Protein AF-A0A7C3SKD0-F1 (afdb_monomer_lite)

Secondary structure (DSSP, 8-state):
--TTHHHHHHHH---------HHHHHHHHHHHHHHHHHHHHHHHHHHHHHTTTS---HHHHHHHHHHHHHHHHHHHHHHHHHHTSTTTHHHHHHHHHHHHHHHHHTT-----TT--S---GGGS-TT-GGGT-TTTHHHHHHT-

Sequence (144 aa):
MPEFFRHLWQKWF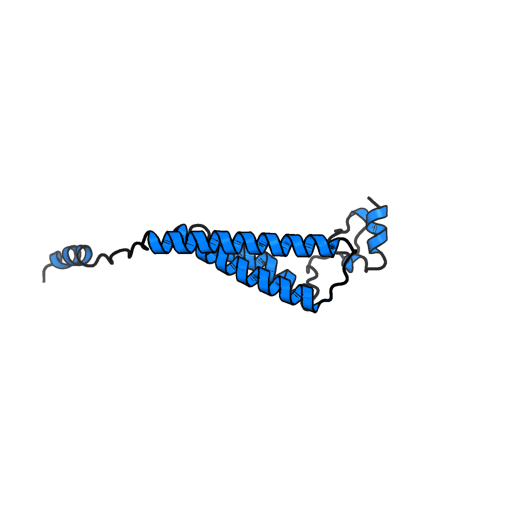KPKEELVSFAEVFEHFQALLQDHQRIMELIADLGEKSGGDYIFDRKYLIDMVNDLHALLLRLVKSLNLISGNRYVELYAALDRILLPLEAELRGRLSLPEAMPYVIGFQDAPLDLPELVGGKAEALMEIHR

pLDDT: mean 81.7, std 14.82, range [45.28, 97.81]

Radius of gyration: 24.84 Å; chains: 1; bounding box: 49×49×75 Å

Foldseek 3Di:
DDPVVPVVVVVVPPPPPPDDDPVNLVVLVVLLVVLVVVLVVLVVVVVVCVVVPDDDDLVVVLVSLVSNLVSQVSNQVSVCVNVVNPPVCVVVVSCVPSVQVNCVSVVNDPDDPPDDPDDDLCRDDLVCLPNVNVVCSVVSVVVD

Organism: NCBI:txid60893

Structure (mmCIF, N/CA/C/O backbone):
data_AF-A0A7C3SKD0-F1
#
_entry.id   AF-A0A7C3SKD0-F1
#
loop_
_atom_site.group_PDB
_atom_site.id
_atom_site.type_symbol
_atom_site.label_atom_id
_atom_site.label_alt_id
_atom_site.label_comp_id
_atom_site.label_asym_id
_atom_site.label_entity_id
_atom_site.label_seq_id
_atom_site.pdbx_PDB_ins_code
_atom_site.Cartn_x
_atom_site.Cartn_y
_atom_site.Cartn_z
_atom_site.occupancy
_atom_site.B_iso_or_equiv
_atom_site.auth_seq_id
_atom_site.auth_comp_id
_atom_site.auth_asym_id
_atom_site.auth_atom_id
_atom_site.pdbx_PDB_model_num
ATOM 1 N N . MET A 1 1 ? -29.745 -36.225 40.012 1.00 48.62 1 MET A N 1
ATOM 2 C CA . MET A 1 1 ? -29.559 -34.763 40.158 1.00 48.62 1 MET A CA 1
ATOM 3 C C . MET A 1 1 ? -30.367 -34.076 39.068 1.00 48.62 1 MET A C 1
ATOM 5 O O . MET A 1 1 ? -30.302 -34.574 37.951 1.00 48.62 1 MET A O 1
ATOM 9 N N . PRO A 1 2 ? -31.166 -33.032 39.342 1.00 49.91 2 PRO A N 1
ATOM 10 C CA . PRO A 1 2 ? -32.125 -32.538 38.357 1.00 49.91 2 PRO A CA 1
ATOM 11 C C . PRO A 1 2 ? -31.441 -31.663 37.293 1.00 49.91 2 PRO A C 1
ATOM 13 O O . PRO A 1 2 ? -30.753 -30.702 37.633 1.00 49.91 2 PRO A O 1
ATOM 16 N N . GLU A 1 3 ? -31.705 -31.968 36.019 1.00 49.41 3 GLU A N 1
ATOM 17 C CA . GLU A 1 3 ? -31.318 -31.274 34.766 1.00 49.41 3 GLU A CA 1
ATOM 18 C C . GLU A 1 3 ? -31.629 -29.755 34.724 1.00 49.41 3 GLU A C 1
ATOM 20 O O . GLU A 1 3 ? -31.241 -29.050 33.797 1.00 49.41 3 GLU A O 1
ATOM 25 N N . PHE A 1 4 ? -32.293 -29.214 35.748 1.00 47.44 4 PHE A N 1
ATOM 26 C CA . PHE A 1 4 ? -32.729 -27.818 35.831 1.00 47.44 4 PHE A CA 1
ATOM 27 C C . PHE A 1 4 ? -31.573 -26.800 35.895 1.00 47.44 4 PHE A C 1
ATOM 29 O O . PHE A 1 4 ? -31.722 -25.659 35.459 1.00 47.44 4 PHE A O 1
ATOM 36 N N . PHE A 1 5 ? -30.404 -27.195 36.410 1.00 52.75 5 PHE A N 1
ATOM 37 C CA . PHE A 1 5 ? -29.283 -26.272 36.640 1.00 52.75 5 PHE A CA 1
ATOM 38 C C . PHE A 1 5 ? -28.474 -25.917 35.381 1.00 52.75 5 PHE A C 1
ATOM 40 O O . PHE A 1 5 ? -27.729 -24.937 35.404 1.00 52.75 5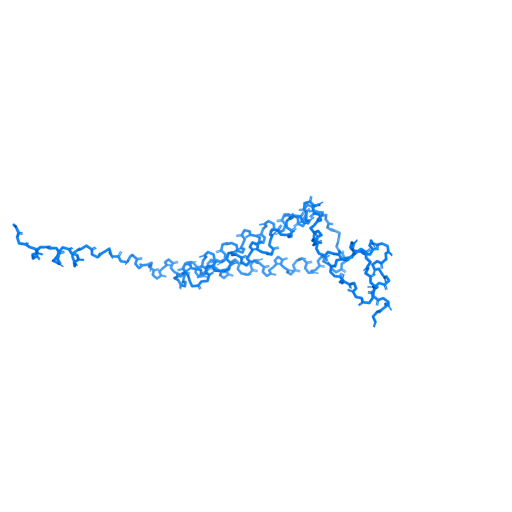 PHE A O 1
ATOM 47 N N . ARG A 1 6 ? -28.631 -26.640 34.261 1.00 53.19 6 ARG A N 1
ATOM 48 C CA . ARG A 1 6 ? -27.850 -26.377 33.034 1.00 53.19 6 ARG A CA 1
ATOM 49 C C . ARG A 1 6 ? -28.250 -25.083 32.321 1.00 53.19 6 ARG A C 1
ATOM 51 O O . ARG A 1 6 ? -27.380 -24.339 31.878 1.00 53.19 6 ARG A O 1
ATOM 58 N N . HIS A 1 7 ? -29.543 -24.770 32.253 1.00 51.09 7 HIS A N 1
ATOM 59 C CA . HIS A 1 7 ? -30.026 -23.582 31.532 1.00 51.09 7 HIS A CA 1
ATOM 60 C C . HIS A 1 7 ? -29.888 -22.282 32.337 1.00 51.09 7 HIS A C 1
ATOM 62 O O . HIS A 1 7 ? -29.781 -21.200 31.759 1.00 51.09 7 HIS A O 1
ATOM 68 N N . LEU A 1 8 ? -29.850 -22.379 33.670 1.00 52.47 8 LEU A N 1
ATOM 69 C CA . LEU A 1 8 ? -29.622 -21.233 34.555 1.00 52.47 8 LEU A CA 1
ATOM 70 C C . LEU A 1 8 ? -28.169 -20.743 34.493 1.00 52.47 8 LEU A C 1
ATOM 72 O O . LEU A 1 8 ? -27.931 -19.538 34.525 1.00 52.47 8 LEU A O 1
ATOM 76 N N . TRP A 1 9 ? -27.207 -21.654 34.326 1.00 51.50 9 TRP A N 1
ATOM 77 C CA . TRP A 1 9 ? -25.781 -21.319 34.263 1.00 51.50 9 TRP A CA 1
ATOM 78 C C . TRP A 1 9 ? -25.375 -20.662 32.934 1.00 51.50 9 TRP A C 1
ATOM 80 O O . TRP A 1 9 ? -24.541 -19.762 32.907 1.00 51.50 9 TRP A O 1
ATOM 90 N N . GLN A 1 10 ? -26.037 -21.025 31.830 1.00 52.91 10 GLN A N 1
ATOM 91 C CA . GLN A 1 10 ? -25.744 -20.479 30.499 1.00 52.91 10 GLN A CA 1
ATOM 92 C C . GLN A 1 10 ? -26.162 -19.004 30.335 1.00 52.91 10 GLN A C 1
ATOM 94 O O . GLN A 1 10 ? -25.576 -18.280 29.535 1.00 52.91 10 GLN A O 1
ATOM 99 N N . LYS A 1 11 ? -27.140 -18.531 31.123 1.00 52.28 11 LYS A N 1
ATOM 100 C CA . LYS A 1 11 ? -27.524 -17.108 31.178 1.00 52.28 11 LYS A CA 1
ATOM 101 C C . LYS A 1 11 ? -26.570 -16.247 32.013 1.00 52.28 11 LYS A C 1
ATOM 103 O O . LYS A 1 11 ? -26.536 -15.040 31.803 1.00 52.28 11 LYS A O 1
ATOM 108 N N . TRP A 1 12 ? -25.818 -16.847 32.938 1.00 50.72 12 TRP A N 1
ATOM 109 C CA . TRP A 1 12 ? -24.902 -16.134 33.839 1.00 50.72 12 TRP A CA 1
ATOM 110 C C . TRP A 1 12 ? -23.478 -15.988 33.286 1.00 50.72 12 TRP A C 1
ATOM 112 O O . TRP A 1 12 ? -22.756 -15.096 33.716 1.00 50.72 12 TRP A O 1
ATOM 122 N N . PHE A 1 13 ? -23.098 -16.798 32.294 1.00 48.97 13 PHE A N 1
ATOM 123 C CA . PHE A 1 13 ? -21.799 -16.735 31.612 1.00 48.97 13 PHE A CA 1
ATOM 124 C C . PHE A 1 13 ? -21.933 -16.293 30.149 1.00 48.97 13 PHE A C 1
ATOM 126 O O . PHE A 1 13 ? -21.326 -16.877 29.254 1.00 48.97 13 PHE A O 1
ATOM 133 N N . LYS A 1 14 ? -22.729 -15.251 29.880 1.00 46.97 14 LYS A N 1
ATOM 134 C CA . LYS A 1 14 ? -22.575 -14.517 28.619 1.00 46.97 14 LYS A CA 1
ATOM 135 C C . LYS A 1 14 ? -21.273 -13.714 28.742 1.00 46.97 14 LYS A C 1
ATOM 137 O O . LYS A 1 14 ? -21.228 -12.847 29.619 1.00 46.97 14 LYS A O 1
ATOM 142 N N . PRO A 1 15 ? -20.220 -13.983 27.946 1.00 45.28 15 PRO A N 1
ATOM 143 C CA . PRO A 1 15 ? -19.081 -13.078 27.910 1.00 45.28 15 PRO A CA 1
ATOM 144 C C . PRO A 1 15 ? -19.635 -11.695 27.568 1.00 45.28 15 PRO A C 1
ATOM 146 O O . PRO A 1 15 ? -20.442 -11.560 26.645 1.00 45.28 15 PRO A O 1
ATOM 149 N N . LYS A 1 16 ? -19.289 -10.683 28.370 1.00 45.88 16 LYS A N 1
ATOM 150 C CA . LYS A 1 16 ? -19.511 -9.296 27.968 1.00 45.88 16 LYS A CA 1
ATOM 151 C C . LYS A 1 16 ? -18.798 -9.158 26.630 1.00 45.88 16 LYS A C 1
ATOM 153 O O . LYS A 1 16 ? -17.587 -9.334 26.584 1.00 45.88 16 LYS A O 1
ATOM 158 N N . GLU A 1 17 ? -19.542 -8.904 25.559 1.00 53.72 17 GLU A N 1
ATOM 159 C CA . GLU A 1 17 ? -18.951 -8.316 24.364 1.00 53.72 17 GLU A CA 1
ATOM 160 C C . GLU A 1 17 ? -18.259 -7.042 24.856 1.00 53.72 17 GLU A C 1
ATOM 162 O O . GLU A 1 17 ? -18.925 -6.102 25.298 1.00 53.72 17 GLU A O 1
ATOM 167 N N . GLU A 1 18 ? -16.927 -7.065 24.933 1.00 58.41 18 GLU A N 1
ATOM 168 C CA . GLU A 1 18 ? -16.131 -5.872 25.193 1.00 58.41 18 GLU A CA 1
ATOM 169 C C . GLU A 1 18 ? -16.325 -4.966 23.982 1.00 58.41 18 GLU A C 1
ATOM 171 O O . GLU A 1 18 ? -15.647 -5.074 22.963 1.00 58.41 18 GLU A O 1
ATOM 176 N N . LEU A 1 19 ? -17.362 -4.137 24.061 1.00 64.81 19 LEU A N 1
ATOM 177 C CA . LEU A 1 19 ? -17.610 -3.077 23.106 1.00 64.81 19 LEU A CA 1
ATOM 178 C C . LEU A 1 19 ? -16.396 -2.151 23.166 1.00 64.81 19 LEU A C 1
ATOM 180 O O . LEU A 1 19 ? -16.156 -1.516 24.195 1.00 64.81 19 LEU A O 1
ATOM 184 N N . VAL A 1 20 ? -15.636 -2.114 22.070 1.00 69.25 20 VAL A N 1
ATOM 185 C CA . VAL A 1 20 ? -14.543 -1.161 21.859 1.00 69.25 20 VAL A CA 1
ATOM 186 C C . VAL A 1 20 ? -15.077 0.236 22.169 1.00 69.25 20 VAL A C 1
ATOM 188 O O . VAL A 1 20 ? -16.175 0.606 21.735 1.00 69.25 20 VAL A O 1
ATOM 191 N N . SER A 1 21 ? -14.345 0.999 22.974 1.00 85.75 21 SER A N 1
ATOM 192 C CA . SER A 1 21 ? -14.793 2.324 23.388 1.00 85.75 21 SER A CA 1
ATOM 193 C C . SER A 1 21 ? -14.872 3.266 22.183 1.00 85.75 21 SER A C 1
ATOM 195 O O . SER A 1 21 ? -14.117 3.142 21.219 1.00 85.75 21 SER A O 1
ATOM 197 N N . PHE A 1 22 ? -15.767 4.258 22.234 1.00 87.12 22 PHE A N 1
ATOM 198 C CA . PHE A 1 22 ? -15.846 5.271 21.174 1.00 87.12 22 PHE A CA 1
ATOM 199 C C . PHE A 1 22 ? -14.501 5.978 20.951 1.00 87.12 22 PHE A C 1
ATOM 201 O O . PHE A 1 22 ? -14.147 6.256 19.812 1.00 87.12 22 PHE A O 1
ATOM 208 N N . ALA A 1 23 ? -13.749 6.235 22.027 1.00 89.69 23 ALA A N 1
ATOM 209 C CA . ALA A 1 23 ? -12.426 6.842 21.942 1.00 89.69 23 ALA A CA 1
ATOM 210 C C . ALA A 1 23 ? -11.471 5.981 21.103 1.00 89.69 23 ALA A C 1
ATOM 212 O O . ALA A 1 23 ? -10.863 6.490 20.171 1.00 89.69 23 ALA A O 1
ATOM 213 N N . GLU A 1 24 ? -11.408 4.672 21.352 1.00 87.62 24 GLU A N 1
ATOM 214 C CA . GLU A 1 24 ? -10.589 3.756 20.549 1.00 87.62 24 GLU A CA 1
ATOM 215 C C . GLU A 1 24 ? -11.036 3.723 19.082 1.00 87.62 24 GLU A C 1
ATOM 217 O O . GLU A 1 24 ? -10.205 3.818 18.182 1.00 87.62 24 GLU A O 1
ATOM 222 N N . VAL A 1 25 ? -12.346 3.649 18.815 1.00 88.88 25 VAL A N 1
ATOM 223 C CA . VAL A 1 25 ? -12.876 3.699 17.440 1.00 88.88 25 VAL A CA 1
ATOM 224 C C . VAL A 1 25 ? -12.481 5.003 16.741 1.00 88.88 25 VAL A C 1
ATOM 226 O O . VAL A 1 25 ? -12.100 4.986 15.570 1.00 88.88 25 VAL A O 1
ATOM 229 N N . PHE A 1 26 ? -12.554 6.129 17.449 1.00 91.75 26 PHE A N 1
ATOM 230 C CA . PHE A 1 26 ? -12.205 7.442 16.919 1.00 91.75 26 PHE A CA 1
ATOM 231 C C . PHE A 1 26 ? -10.709 7.558 16.601 1.00 91.75 26 PHE A C 1
ATOM 233 O O . PHE A 1 26 ? -10.361 7.991 15.503 1.00 91.75 26 PHE A O 1
ATOM 240 N N . GLU A 1 27 ? -9.833 7.090 17.492 1.00 92.19 27 GLU A N 1
ATOM 241 C CA . GLU A 1 27 ? -8.383 7.038 17.252 1.00 92.19 27 GLU A CA 1
ATOM 242 C C . GLU A 1 27 ? -8.047 6.176 16.025 1.00 92.19 27 GLU A C 1
ATOM 244 O O . GLU A 1 27 ? -7.285 6.586 15.148 1.00 92.19 27 GLU A O 1
ATOM 249 N N . HIS A 1 28 ? -8.678 5.003 15.892 1.00 90.56 28 HIS A N 1
ATOM 250 C CA . HIS A 1 28 ? -8.496 4.148 14.716 1.00 90.56 28 HIS A CA 1
ATOM 251 C C . HIS A 1 28 ? -9.004 4.795 13.424 1.00 90.56 28 HIS A C 1
ATOM 253 O O . HIS A 1 28 ? -8.397 4.611 12.367 1.00 90.56 28 HIS A O 1
ATOM 259 N N . PHE A 1 29 ? -10.082 5.576 13.489 1.00 92.94 29 PHE A N 1
ATOM 260 C CA . PHE A 1 29 ? -10.570 6.339 12.345 1.00 92.94 29 PHE A CA 1
ATOM 261 C C . PHE A 1 29 ? -9.597 7.458 11.941 1.00 92.94 29 PHE A C 1
ATOM 263 O O . PHE A 1 29 ? -9.324 7.630 10.753 1.00 92.94 29 PHE A O 1
ATOM 270 N N . GLN A 1 30 ? -9.025 8.188 12.901 1.00 95.19 30 GLN A N 1
ATOM 271 C CA . GLN A 1 30 ? -8.013 9.209 12.611 1.00 95.19 30 GLN A CA 1
ATOM 272 C C . GLN A 1 30 ? -6.749 8.598 11.999 1.00 95.19 30 GLN A C 1
ATOM 274 O O . GLN A 1 30 ? -6.255 9.112 10.994 1.00 95.19 30 GLN A O 1
ATOM 279 N N . ALA A 1 31 ? -6.272 7.477 12.546 1.00 92.06 31 ALA A N 1
ATOM 280 C CA . ALA A 1 31 ? -5.147 6.736 11.983 1.00 92.06 31 ALA A CA 1
ATOM 281 C C . ALA A 1 31 ? -5.434 6.274 10.544 1.00 92.06 31 ALA A C 1
ATOM 283 O O . ALA A 1 31 ? -4.597 6.447 9.663 1.00 92.06 31 ALA A O 1
ATOM 284 N N . LEU A 1 32 ? -6.645 5.769 10.277 1.00 95.19 32 LEU A N 1
ATOM 285 C CA . LEU A 1 32 ? -7.076 5.379 8.931 1.00 95.19 32 LEU A CA 1
ATOM 286 C C . LEU A 1 32 ? -7.001 6.547 7.938 1.00 95.19 32 LEU A C 1
ATOM 288 O O . LEU A 1 32 ? -6.519 6.362 6.820 1.00 95.19 32 LEU A O 1
ATOM 292 N N . LEU A 1 33 ? -7.458 7.741 8.328 1.00 96.81 33 LEU A N 1
ATOM 293 C CA . LEU A 1 33 ? -7.389 8.930 7.471 1.00 96.81 33 LEU A CA 1
ATOM 294 C C . LEU A 1 33 ? -5.942 9.353 7.188 1.00 96.81 33 LEU A C 1
ATOM 296 O O . LEU A 1 33 ? -5.620 9.699 6.052 1.00 96.81 33 LEU A O 1
ATOM 300 N N . GLN A 1 34 ? -5.071 9.295 8.196 1.00 96.62 34 GLN A N 1
ATOM 301 C CA . GLN A 1 34 ? -3.648 9.607 8.045 1.00 96.62 34 GLN A CA 1
ATOM 302 C C . GLN A 1 34 ? -2.944 8.613 7.114 1.00 96.62 34 GLN A C 1
ATOM 304 O O . GLN A 1 34 ? -2.229 9.032 6.203 1.00 96.62 34 GLN A O 1
ATOM 309 N N . ASP A 1 35 ? -3.185 7.311 7.299 1.00 96.12 35 ASP A N 1
ATOM 310 C CA . ASP A 1 35 ? -2.635 6.265 6.433 1.00 96.12 35 ASP A CA 1
ATOM 311 C C . ASP A 1 35 ? -3.113 6.453 4.985 1.00 96.12 35 ASP A C 1
ATOM 313 O O . ASP A 1 35 ? -2.305 6.396 4.057 1.00 96.12 35 ASP A O 1
ATOM 317 N N . HIS A 1 36 ? -4.405 6.742 4.779 1.00 96.69 36 HIS A N 1
ATOM 318 C CA . HIS A 1 36 ? -4.961 7.003 3.449 1.00 96.69 36 HIS A CA 1
ATOM 319 C C . HIS A 1 36 ? -4.289 8.197 2.770 1.00 96.69 36 HIS A C 1
ATOM 321 O O . HIS A 1 36 ? -3.874 8.098 1.614 1.00 96.69 36 HIS A O 1
ATOM 327 N N . GLN A 1 37 ? -4.143 9.312 3.486 1.00 97.75 37 GLN A N 1
ATOM 328 C CA . GLN A 1 37 ? -3.496 10.496 2.938 1.00 97.75 37 GLN A CA 1
ATOM 329 C C . GLN A 1 37 ? -2.042 10.208 2.553 1.00 97.75 37 GLN A C 1
ATOM 331 O O . GLN A 1 37 ? -1.615 10.567 1.456 1.00 97.75 37 GLN A O 1
ATOM 336 N N . ARG A 1 38 ? -1.304 9.477 3.395 1.00 97.38 38 ARG A N 1
ATOM 337 C CA . ARG A 1 38 ? 0.080 9.107 3.096 1.00 97.38 38 ARG A CA 1
ATOM 338 C C . ARG A 1 38 ? 0.201 8.178 1.886 1.00 97.38 38 ARG A C 1
ATOM 340 O O . ARG A 1 38 ? 1.130 8.333 1.098 1.00 97.38 38 ARG A O 1
ATOM 347 N N . ILE A 1 39 ? -0.730 7.237 1.716 1.00 97.31 39 ILE A N 1
ATOM 348 C CA . ILE A 1 39 ? -0.800 6.384 0.519 1.00 97.31 39 ILE A CA 1
ATOM 349 C C . ILE A 1 39 ? -0.984 7.245 -0.733 1.00 97.31 39 ILE A C 1
ATOM 351 O O . ILE A 1 39 ? -0.264 7.058 -1.711 1.00 97.31 39 ILE A O 1
ATOM 355 N N . MET A 1 40 ? -1.905 8.210 -0.699 1.00 97.81 40 MET A N 1
ATOM 356 C CA . MET A 1 40 ? -2.155 9.099 -1.838 1.00 97.81 40 MET A CA 1
ATOM 357 C C . MET A 1 40 ? -0.938 9.967 -2.180 1.00 97.81 40 MET A C 1
ATOM 359 O O . MET A 1 40 ? -0.636 10.141 -3.357 1.00 97.81 40 MET A O 1
ATOM 363 N N . GLU A 1 41 ? -0.209 10.462 -1.176 1.00 96.44 41 GLU A N 1
ATOM 364 C CA . GLU A 1 41 ? 1.052 11.191 -1.378 1.00 96.44 41 GLU A CA 1
ATOM 365 C C . GLU A 1 41 ? 2.118 10.324 -2.061 1.00 96.44 41 GLU A C 1
ATOM 367 O O . GLU A 1 41 ? 2.765 10.780 -3.000 1.00 96.44 41 GLU A O 1
ATOM 372 N N . LEU A 1 42 ? 2.287 9.071 -1.622 1.00 94.94 42 LEU A N 1
ATOM 373 C CA . LEU A 1 42 ? 3.242 8.142 -2.235 1.00 94.94 42 LEU A CA 1
ATOM 374 C C . LEU A 1 42 ? 2.876 7.816 -3.686 1.00 94.94 42 LEU A C 1
ATOM 376 O O . LEU A 1 42 ? 3.752 7.786 -4.547 1.00 94.94 42 LEU A O 1
ATOM 380 N N . ILE A 1 43 ? 1.588 7.606 -3.971 1.00 93.12 43 ILE A N 1
ATOM 381 C CA . ILE A 1 43 ? 1.105 7.362 -5.337 1.00 93.12 43 ILE A CA 1
ATOM 382 C C . ILE A 1 43 ? 1.341 8.593 -6.222 1.00 93.12 43 ILE A C 1
ATOM 384 O O . ILE A 1 43 ? 1.725 8.444 -7.381 1.00 93.12 43 ILE A O 1
ATOM 388 N N . ALA A 1 44 ? 1.148 9.802 -5.689 1.00 93.00 44 ALA A N 1
ATOM 389 C CA . ALA A 1 44 ? 1.421 11.036 -6.419 1.00 93.00 44 ALA A CA 1
ATOM 390 C C . ALA A 1 44 ? 2.921 11.215 -6.727 1.00 93.00 44 ALA A C 1
ATOM 392 O O . ALA A 1 44 ? 3.255 11.495 -7.876 1.00 93.00 44 ALA A O 1
ATOM 393 N N . ASP A 1 45 ? 3.814 10.981 -5.752 1.00 90.62 45 ASP A N 1
ATOM 394 C CA . ASP A 1 45 ? 5.279 11.008 -5.953 1.00 90.62 45 ASP A CA 1
ATOM 395 C C . ASP A 1 45 ? 5.717 9.984 -7.013 1.00 90.62 45 ASP A C 1
ATOM 397 O O . ASP A 1 45 ? 6.527 10.295 -7.887 1.00 90.62 45 ASP A O 1
ATOM 401 N N . LEU A 1 46 ? 5.143 8.774 -6.992 1.00 90.00 46 LEU A N 1
ATOM 402 C CA . LEU A 1 46 ? 5.404 7.763 -8.019 1.00 90.00 46 LEU A CA 1
ATOM 403 C C . LEU A 1 46 ? 4.935 8.229 -9.403 1.00 90.00 46 LEU A C 1
ATOM 405 O O . LEU A 1 46 ? 5.662 8.067 -10.382 1.00 90.00 46 LEU A O 1
ATOM 409 N N . GLY A 1 47 ? 3.738 8.813 -9.482 1.00 88.25 47 GLY A N 1
ATOM 410 C CA . GLY A 1 47 ? 3.185 9.357 -10.720 1.00 88.25 47 GLY A CA 1
ATOM 411 C C . GLY A 1 47 ? 4.079 10.441 -11.322 1.00 88.25 47 GLY A C 1
ATOM 412 O O . GLY A 1 47 ? 4.401 10.378 -12.507 1.00 88.25 47 GLY A O 1
ATOM 413 N N . GLU A 1 48 ? 4.556 11.381 -10.507 1.00 87.88 48 GLU A N 1
ATOM 414 C CA . GLU A 1 48 ? 5.484 12.434 -10.937 1.00 87.88 48 GLU A CA 1
ATOM 415 C C . GLU A 1 48 ? 6.798 11.851 -11.480 1.00 87.88 48 GLU A C 1
ATOM 417 O O . GLU A 1 48 ? 7.249 12.228 -12.563 1.00 87.88 48 GLU A O 1
ATOM 422 N N . LYS A 1 49 ? 7.376 10.853 -10.800 1.00 86.88 49 LYS A N 1
ATOM 423 C CA . LYS A 1 49 ? 8.628 10.224 -11.255 1.00 86.88 49 LYS A CA 1
ATOM 424 C C . LYS A 1 49 ? 8.456 9.306 -12.458 1.00 86.88 49 LYS A C 1
ATOM 426 O O . LYS A 1 49 ? 9.409 9.121 -13.210 1.00 86.88 49 LYS A O 1
ATOM 431 N N . SER A 1 50 ? 7.256 8.774 -12.681 1.00 83.06 50 SER A N 1
ATOM 432 C CA . SER A 1 50 ? 6.946 7.973 -13.870 1.00 83.06 50 SER A CA 1
ATOM 433 C C . SER A 1 50 ? 6.955 8.789 -15.171 1.00 83.06 50 SER A C 1
ATOM 435 O O . SER A 1 50 ? 7.114 8.215 -16.244 1.00 83.06 50 SER A O 1
ATOM 437 N N . GLY A 1 51 ? 6.852 10.123 -15.089 1.00 76.25 51 GLY A N 1
ATOM 438 C CA . GLY A 1 51 ? 6.809 11.025 -16.247 1.00 76.25 51 GLY A CA 1
ATOM 439 C C . GLY A 1 51 ? 8.124 11.169 -17.027 1.00 76.25 51 GLY A C 1
ATOM 440 O O . GLY A 1 51 ? 8.154 11.882 -18.024 1.00 76.25 51 GLY A O 1
ATOM 441 N N . GLY A 1 52 ? 9.206 10.509 -16.599 1.00 73.69 52 GLY A N 1
ATOM 442 C CA . GLY A 1 52 ? 10.497 10.486 -17.302 1.00 73.69 52 GLY A CA 1
ATOM 443 C C . GLY A 1 52 ? 11.445 11.646 -16.974 1.00 73.69 52 GLY A C 1
ATOM 444 O O . GLY A 1 52 ? 12.624 11.575 -17.313 1.00 73.69 52 GLY A O 1
ATOM 445 N N . ASP A 1 53 ? 10.973 12.664 -16.250 1.00 80.62 53 ASP A N 1
ATOM 446 C CA . ASP A 1 53 ? 11.792 13.802 -15.800 1.00 80.62 53 ASP A CA 1
ATOM 447 C C . ASP A 1 53 ? 12.707 13.459 -14.606 1.00 80.62 53 ASP A C 1
ATOM 449 O O . ASP A 1 53 ? 13.621 14.215 -14.268 1.00 80.62 53 ASP A O 1
ATOM 453 N N . TYR A 1 54 ? 12.495 12.298 -13.977 1.00 79.94 54 TYR A N 1
ATOM 454 C CA . TYR A 1 54 ? 13.236 11.848 -12.803 1.00 79.94 54 TYR A CA 1
ATOM 455 C C . TYR A 1 54 ? 13.873 10.478 -13.027 1.00 79.94 54 TYR A C 1
ATOM 457 O O . TYR A 1 54 ? 13.233 9.532 -13.479 1.00 79.94 54 TYR A O 1
ATOM 465 N N . ILE A 1 55 ? 15.141 10.349 -12.630 1.00 81.56 55 ILE A N 1
ATOM 466 C CA . ILE A 1 55 ? 15.840 9.063 -12.587 1.00 81.56 55 ILE A CA 1
ATOM 467 C C . ILE A 1 55 ? 15.600 8.441 -11.212 1.00 81.56 55 ILE A C 1
ATOM 469 O O . ILE A 1 55 ? 15.997 9.008 -10.192 1.00 81.56 55 ILE A O 1
ATOM 473 N N . PHE A 1 56 ? 14.992 7.260 -11.184 1.00 84.62 56 PHE A N 1
ATOM 474 C CA . PHE A 1 56 ? 14.874 6.434 -9.988 1.00 84.62 56 PHE A CA 1
ATOM 475 C C . PHE A 1 56 ? 15.509 5.065 -10.221 1.00 84.62 56 PHE A C 1
ATOM 477 O O . PHE A 1 56 ? 15.587 4.574 -11.347 1.00 84.62 56 PHE A O 1
ATOM 484 N N . ASP A 1 57 ? 15.989 4.447 -9.145 1.00 87.62 57 ASP A N 1
ATOM 485 C CA . ASP A 1 57 ? 16.565 3.112 -9.192 1.00 87.62 57 ASP A CA 1
ATOM 486 C C . ASP A 1 57 ? 15.581 2.053 -8.669 1.00 87.62 57 ASP A C 1
ATOM 488 O O . ASP A 1 57 ? 14.510 2.329 -8.122 1.00 87.62 57 ASP A O 1
ATOM 492 N N . ARG A 1 58 ? 15.962 0.787 -8.829 1.00 87.12 58 ARG A N 1
ATOM 493 C CA . ARG A 1 58 ? 15.183 -0.347 -8.324 1.00 87.12 58 ARG A CA 1
ATOM 494 C C . ARG A 1 58 ? 15.039 -0.333 -6.800 1.00 87.12 58 ARG A C 1
ATOM 496 O O . ARG A 1 58 ? 14.060 -0.861 -6.279 1.00 87.12 58 ARG A O 1
ATOM 503 N N . LYS A 1 59 ? 16.018 0.221 -6.079 1.00 89.31 59 LYS A N 1
ATOM 504 C CA . LYS A 1 59 ? 15.971 0.303 -4.617 1.00 89.31 59 LYS A CA 1
ATOM 505 C C . LYS A 1 59 ? 14.852 1.244 -4.177 1.00 89.31 59 LYS A C 1
ATOM 507 O O . LYS A 1 59 ? 14.083 0.865 -3.302 1.00 89.31 59 LYS A O 1
ATOM 512 N N . TYR A 1 60 ? 14.722 2.400 -4.818 1.00 90.94 60 TYR A N 1
ATOM 513 C CA . TYR A 1 60 ? 13.631 3.339 -4.595 1.00 90.94 60 TYR A CA 1
ATOM 514 C C . TYR A 1 60 ? 12.264 2.673 -4.784 1.00 90.94 60 TYR A C 1
ATOM 516 O O . TYR A 1 60 ? 11.414 2.790 -3.904 1.00 90.94 60 TYR A O 1
ATOM 524 N N . LEU A 1 61 ? 12.068 1.916 -5.873 1.00 90.94 61 LEU A N 1
ATOM 525 C CA . LEU A 1 61 ? 10.806 1.201 -6.104 1.00 90.94 61 LEU A CA 1
ATOM 526 C C . LEU A 1 61 ? 10.504 0.177 -5.004 1.00 90.94 61 LEU A C 1
ATOM 528 O O . LEU A 1 61 ? 9.374 0.090 -4.531 1.00 90.94 61 LEU A O 1
ATOM 532 N N . ILE A 1 62 ? 11.512 -0.587 -4.579 1.00 91.25 62 ILE A N 1
ATOM 533 C CA . ILE A 1 62 ? 11.359 -1.575 -3.503 1.00 91.25 62 ILE A CA 1
ATOM 534 C C . ILE A 1 62 ? 10.990 -0.896 -2.187 1.00 91.25 62 ILE A C 1
ATOM 536 O O . ILE A 1 62 ? 10.061 -1.339 -1.515 1.00 91.25 62 ILE A O 1
ATOM 540 N N . ASP A 1 63 ? 11.706 0.164 -1.817 1.00 92.56 63 ASP A N 1
ATOM 541 C CA . ASP A 1 63 ? 11.463 0.890 -0.572 1.00 92.56 63 ASP A CA 1
ATOM 542 C C . ASP A 1 63 ? 10.048 1.499 -0.574 1.00 92.56 63 ASP A C 1
ATOM 544 O O . ASP A 1 63 ? 9.304 1.325 0.389 1.00 92.56 63 ASP A O 1
ATOM 548 N N . MET A 1 64 ? 9.624 2.100 -1.689 1.00 92.81 64 MET A N 1
ATOM 549 C CA . MET A 1 64 ? 8.273 2.646 -1.830 1.00 92.81 64 MET A CA 1
ATOM 550 C C . MET A 1 64 ? 7.185 1.570 -1.733 1.00 92.81 64 MET A C 1
ATOM 552 O O . MET A 1 64 ? 6.191 1.771 -1.035 1.00 92.81 64 MET A O 1
ATOM 556 N N . VAL A 1 65 ? 7.335 0.437 -2.426 1.00 93.38 65 VAL A N 1
ATOM 557 C CA . VAL A 1 65 ? 6.332 -0.638 -2.367 1.00 93.38 65 VAL A CA 1
ATOM 558 C C . VAL A 1 65 ? 6.238 -1.222 -0.960 1.00 93.38 65 VAL A C 1
ATOM 560 O O . VAL A 1 65 ? 5.131 -1.490 -0.497 1.00 93.38 65 VAL A O 1
ATOM 563 N N . ASN A 1 66 ? 7.357 -1.339 -0.239 1.00 93.19 66 ASN A N 1
ATOM 564 C CA . ASN A 1 66 ? 7.342 -1.743 1.168 1.00 93.19 66 ASN A CA 1
ATOM 565 C C . ASN A 1 66 ? 6.576 -0.735 2.046 1.00 93.19 66 ASN A C 1
ATOM 567 O O . ASN A 1 66 ? 5.776 -1.143 2.893 1.00 93.19 66 ASN A O 1
ATOM 571 N N . ASP A 1 67 ? 6.776 0.567 1.829 1.00 94.88 67 ASP A N 1
ATOM 572 C CA . ASP A 1 67 ? 6.055 1.620 2.552 1.00 94.88 67 ASP A CA 1
ATOM 573 C C . ASP A 1 67 ? 4.546 1.580 2.257 1.00 94.88 67 ASP A C 1
ATOM 575 O O . ASP A 1 67 ? 3.727 1.616 3.183 1.00 94.88 67 ASP A O 1
ATOM 579 N N . LEU A 1 68 ? 4.165 1.439 0.981 1.00 95.25 68 LEU A N 1
ATOM 580 C CA . LEU A 1 68 ? 2.772 1.272 0.557 1.00 95.25 68 LEU A CA 1
ATOM 581 C C . LEU A 1 68 ? 2.142 0.028 1.185 1.00 95.25 68 LEU A C 1
ATOM 583 O O . LEU A 1 68 ? 1.036 0.112 1.719 1.00 95.25 68 LEU A O 1
ATOM 587 N N . HIS A 1 69 ? 2.847 -1.104 1.179 1.00 94.75 69 HIS A N 1
ATOM 588 C CA . HIS A 1 69 ? 2.389 -2.348 1.793 1.00 94.75 69 HIS A CA 1
ATOM 589 C C . HIS A 1 69 ? 2.091 -2.137 3.290 1.00 94.75 69 HIS A C 1
ATOM 591 O O . HIS A 1 69 ? 0.989 -2.440 3.760 1.00 94.75 69 HIS A O 1
ATOM 597 N N . ALA A 1 70 ? 3.020 -1.539 4.039 1.00 95.31 70 ALA A N 1
ATOM 598 C CA . ALA A 1 70 ? 2.841 -1.287 5.468 1.00 95.31 70 ALA A CA 1
ATOM 599 C C . ALA A 1 70 ? 1.666 -0.337 5.773 1.00 95.31 70 ALA A C 1
ATOM 601 O O . ALA A 1 70 ? 0.932 -0.540 6.747 1.00 95.31 70 ALA A O 1
ATOM 602 N N . LEU A 1 71 ? 1.474 0.707 4.962 1.00 96.81 71 LEU A N 1
ATOM 603 C CA . LEU A 1 71 ? 0.348 1.638 5.101 1.00 96.81 71 LEU A CA 1
ATOM 604 C C . LEU A 1 71 ? -0.989 0.973 4.762 1.00 96.81 71 LEU A C 1
ATOM 606 O O . LEU A 1 71 ? -1.940 1.099 5.529 1.00 96.81 71 LEU A O 1
ATOM 610 N N . LEU A 1 72 ? -1.058 0.219 3.665 1.00 96.56 72 LEU A N 1
ATOM 611 C CA . LEU A 1 72 ? -2.274 -0.474 3.237 1.00 96.56 72 LEU A CA 1
ATOM 612 C C . LEU A 1 72 ? -2.726 -1.519 4.263 1.00 96.56 72 LEU A C 1
ATOM 614 O O . LEU A 1 72 ? -3.913 -1.586 4.587 1.00 96.56 72 LEU A O 1
ATOM 618 N N . LEU A 1 73 ? -1.795 -2.288 4.838 1.00 95.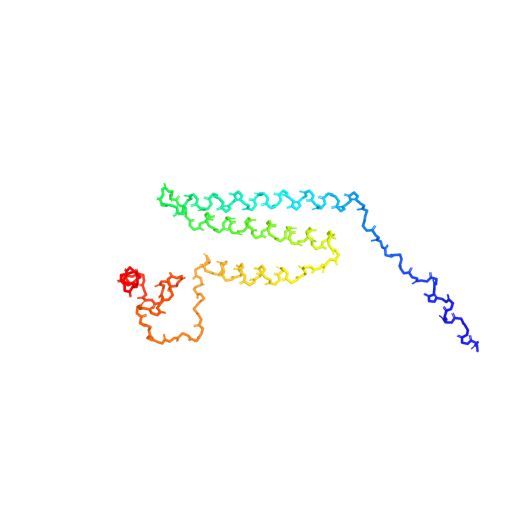75 73 LEU A N 1
ATOM 619 C CA . LEU A 1 73 ? -2.116 -3.243 5.902 1.00 95.75 73 LEU A CA 1
ATOM 620 C C . LEU A 1 73 ? -2.673 -2.555 7.152 1.00 95.75 73 LEU A C 1
ATOM 622 O O . LEU A 1 73 ? -3.643 -3.045 7.740 1.00 95.75 73 LEU A O 1
ATOM 626 N N . ARG A 1 74 ? -2.082 -1.427 7.568 1.00 95.81 74 ARG A N 1
ATOM 627 C CA . ARG A 1 74 ? -2.598 -0.639 8.699 1.00 95.81 74 ARG A CA 1
ATOM 628 C C . ARG A 1 74 ? -3.974 -0.060 8.400 1.00 95.81 74 ARG A C 1
ATOM 630 O O . ARG A 1 74 ? -4.864 -0.200 9.236 1.00 95.81 74 ARG A O 1
ATOM 637 N N . LEU A 1 75 ? -4.179 0.479 7.201 1.00 96.75 75 LEU A N 1
ATOM 638 C CA . LEU A 1 75 ? -5.462 1.012 6.756 1.00 96.75 75 LEU A CA 1
ATOM 639 C C . LEU A 1 75 ? -6.556 -0.062 6.791 1.00 96.75 75 LEU A C 1
ATOM 641 O O . LEU A 1 75 ? -7.608 0.155 7.394 1.00 96.75 75 LEU A O 1
ATOM 645 N N . VAL A 1 76 ? -6.305 -1.243 6.213 1.00 95.88 76 VAL A N 1
ATOM 646 C CA . VAL A 1 76 ? -7.268 -2.361 6.214 1.00 95.88 76 VAL A CA 1
ATOM 647 C C . VAL A 1 76 ? -7.536 -2.867 7.632 1.00 95.88 76 VAL A C 1
ATOM 649 O O . VAL A 1 76 ? -8.681 -3.188 7.963 1.00 95.88 76 VAL A O 1
ATOM 652 N N . LYS A 1 77 ? -6.515 -2.897 8.497 1.00 93.88 77 LYS A N 1
ATOM 653 C CA . LYS A 1 77 ? -6.670 -3.259 9.912 1.00 93.88 77 LYS A CA 1
ATOM 654 C C . LYS A 1 77 ? -7.553 -2.267 10.660 1.00 93.88 77 LYS A C 1
ATOM 656 O O . LYS A 1 77 ? -8.503 -2.689 11.317 1.00 93.88 77 LYS A O 1
ATOM 661 N N . SER A 1 78 ? -7.270 -0.974 10.546 1.00 93.38 78 SER A N 1
ATOM 662 C CA . SER A 1 78 ? -8.063 0.081 11.180 1.00 93.38 78 SER A CA 1
ATOM 663 C C . SER A 1 78 ? -9.502 0.068 10.664 1.00 93.38 78 SER A C 1
ATOM 665 O O . SER A 1 78 ? -10.432 0.132 11.464 1.00 93.38 78 SER A O 1
ATOM 667 N N . LEU A 1 79 ? -9.703 -0.126 9.355 1.00 94.81 79 LEU A N 1
ATOM 668 C CA . LEU A 1 79 ? -11.029 -0.220 8.742 1.00 94.81 79 LEU A CA 1
ATOM 669 C C . LEU A 1 79 ? -11.828 -1.411 9.281 1.00 94.81 79 LEU A C 1
ATOM 671 O O . LEU A 1 79 ? -13.006 -1.271 9.612 1.00 94.81 79 LEU A O 1
ATOM 675 N N . ASN A 1 80 ? -11.209 -2.587 9.382 1.00 93.56 80 ASN A N 1
ATOM 676 C CA . ASN A 1 80 ? -11.866 -3.766 9.942 1.00 93.56 80 ASN A CA 1
ATOM 677 C C . ASN A 1 80 ? -12.186 -3.587 11.426 1.00 93.56 80 ASN A C 1
ATOM 679 O O . ASN A 1 80 ? -13.288 -3.931 11.847 1.00 93.56 80 ASN A O 1
ATOM 683 N N . LEU A 1 81 ? -11.293 -2.969 12.198 1.00 91.69 81 LEU A N 1
ATOM 684 C CA . LEU A 1 81 ? -11.531 -2.706 13.613 1.00 91.69 81 LEU A CA 1
ATOM 685 C C . LEU A 1 81 ? -12.754 -1.801 13.822 1.00 91.69 81 LEU A C 1
ATOM 687 O O . LEU A 1 81 ? -13.653 -2.163 14.579 1.00 91.69 81 LEU A O 1
ATOM 691 N N . ILE A 1 82 ? -12.849 -0.680 13.101 1.00 92.12 82 ILE A N 1
ATOM 692 C CA . ILE A 1 82 ? -13.981 0.255 13.249 1.00 92.12 82 ILE A CA 1
ATOM 693 C C . ILE A 1 82 ? -15.290 -0.259 12.627 1.00 92.12 82 ILE A C 1
ATOM 695 O O . ILE A 1 82 ? -16.364 0.240 12.955 1.00 92.12 82 ILE A O 1
ATOM 699 N N . SER A 1 83 ? -15.225 -1.240 11.720 1.00 90.38 83 SER A N 1
ATOM 700 C CA . SER A 1 83 ? -16.400 -1.784 11.017 1.00 90.38 83 SER A CA 1
ATOM 701 C C . SER A 1 83 ? -16.903 -3.123 11.564 1.00 90.38 83 SER A C 1
ATOM 703 O O . SER A 1 83 ? -17.901 -3.642 11.051 1.00 90.38 83 SER A O 1
ATOM 705 N N . GLY A 1 84 ? -16.244 -3.678 12.588 1.00 89.50 84 GLY A N 1
ATOM 706 C CA . GLY A 1 84 ? -16.574 -4.992 13.144 1.00 89.50 84 GLY A CA 1
ATOM 707 C C . GLY A 1 84 ? -16.213 -6.145 12.205 1.00 89.50 84 GLY A C 1
ATOM 708 O O . GLY A 1 84 ? -17.008 -7.063 12.031 1.00 89.50 84 GLY A O 1
ATOM 709 N N . ASN A 1 85 ? -15.030 -6.086 11.587 1.00 92.94 85 ASN A N 1
ATOM 710 C CA . ASN A 1 85 ? -14.488 -7.077 10.648 1.00 92.94 85 ASN A CA 1
ATOM 711 C C . ASN A 1 85 ? -15.345 -7.299 9.390 1.00 92.94 85 ASN A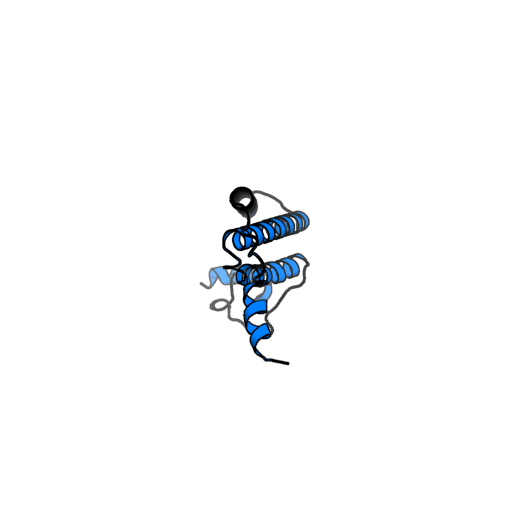 C 1
ATOM 713 O O . ASN A 1 85 ? -15.451 -8.415 8.887 1.00 92.94 85 ASN A O 1
ATOM 717 N N . ARG A 1 86 ? -15.972 -6.240 8.867 1.00 95.69 86 ARG A N 1
ATOM 718 C CA . ARG A 1 86 ? -16.841 -6.330 7.680 1.00 95.69 86 ARG A CA 1
ATOM 719 C C . ARG A 1 86 ? -16.083 -6.523 6.364 1.00 95.69 86 ARG A C 1
ATOM 721 O O . ARG A 1 86 ? -16.695 -6.901 5.376 1.00 95.69 86 ARG A O 1
ATOM 728 N N . TYR A 1 87 ? -14.791 -6.214 6.340 1.00 95.81 87 TYR A N 1
ATOM 729 C CA . TYR A 1 87 ? -13.989 -6.110 5.122 1.00 95.81 87 TYR A CA 1
ATOM 730 C C . TYR A 1 87 ? -12.716 -6.953 5.224 1.00 95.81 87 TYR A C 1
ATOM 732 O O . TYR A 1 87 ? -11.625 -6.520 4.841 1.00 95.81 87 TYR A O 1
ATOM 740 N N . VAL A 1 88 ? -12.821 -8.145 5.808 1.00 96.12 88 VAL A N 1
ATOM 741 C CA . VAL A 1 88 ? -11.679 -9.053 5.997 1.00 96.12 88 VAL A CA 1
ATOM 742 C C . VAL A 1 88 ? -11.120 -9.549 4.663 1.00 96.12 88 VAL A C 1
ATOM 744 O O . VAL A 1 88 ? -9.933 -9.852 4.566 1.00 96.12 88 VAL A O 1
ATOM 747 N N . GLU A 1 89 ? -11.933 -9.555 3.607 1.00 96.38 89 GLU A N 1
ATOM 748 C CA . GLU A 1 89 ? -11.531 -9.940 2.253 1.00 96.38 89 GLU A CA 1
ATOM 749 C C . GLU A 1 89 ? -10.499 -8.975 1.650 1.00 96.38 89 GLU A C 1
ATOM 751 O O . GLU A 1 89 ? -9.771 -9.351 0.730 1.00 96.38 89 GLU A O 1
ATOM 756 N N . LEU A 1 90 ? -10.385 -7.751 2.181 1.00 96.50 90 LEU A N 1
ATOM 757 C CA . LEU A 1 90 ? -9.387 -6.784 1.725 1.00 96.50 90 LEU A CA 1
ATOM 758 C C . LEU A 1 90 ? -7.953 -7.252 1.986 1.00 96.50 90 LEU A C 1
ATOM 760 O O . LEU A 1 90 ? -7.072 -6.899 1.212 1.00 96.50 90 LEU A O 1
ATOM 764 N N . TYR A 1 91 ? -7.708 -8.083 3.005 1.00 96.31 91 TYR A N 1
ATOM 765 C CA . TYR A 1 91 ? -6.385 -8.686 3.199 1.00 96.31 91 TYR A CA 1
ATOM 766 C C . TYR A 1 91 ? -6.002 -9.584 2.019 1.00 96.31 91 TYR A C 1
ATOM 768 O O . TYR A 1 91 ? -4.921 -9.443 1.459 1.00 96.31 91 TYR A O 1
ATOM 776 N N . ALA A 1 92 ? -6.927 -10.437 1.572 1.00 95.06 92 ALA A N 1
ATOM 777 C CA . ALA A 1 92 ? -6.697 -11.284 0.407 1.00 95.06 92 ALA A CA 1
ATOM 778 C C . ALA A 1 92 ? -6.558 -10.458 -0.883 1.00 95.06 92 ALA A C 1
ATOM 780 O O . ALA A 1 92 ? -5.784 -10.815 -1.768 1.00 95.06 92 ALA A O 1
ATOM 781 N N . ALA A 1 93 ? -7.293 -9.348 -1.006 1.00 95.75 93 ALA A N 1
ATOM 782 C CA . ALA A 1 93 ? -7.136 -8.431 -2.131 1.00 95.75 93 ALA A CA 1
ATOM 783 C C . ALA A 1 93 ? -5.747 -7.768 -2.144 1.00 95.75 93 ALA A C 1
ATOM 785 O O . ALA A 1 93 ? -5.138 -7.686 -3.209 1.00 95.75 93 ALA A O 1
ATOM 786 N N . LEU A 1 94 ? -5.230 -7.355 -0.979 1.00 95.38 94 LEU A N 1
ATOM 787 C CA . LEU A 1 94 ? -3.870 -6.828 -0.852 1.00 95.38 94 LEU A CA 1
ATOM 788 C C . LEU A 1 94 ? -2.831 -7.868 -1.270 1.00 95.38 94 LEU A C 1
ATOM 790 O O . LEU A 1 94 ? -2.001 -7.566 -2.123 1.00 95.38 94 LEU A O 1
ATOM 794 N N . ASP A 1 95 ? -2.919 -9.097 -0.761 1.00 93.62 95 ASP A N 1
ATOM 795 C CA . ASP A 1 95 ? -1.981 -10.170 -1.114 1.00 93.62 95 ASP A CA 1
ATOM 796 C C . ASP A 1 95 ? -1.976 -10.458 -2.621 1.00 93.62 95 ASP A C 1
ATOM 798 O O . ASP A 1 95 ? -0.915 -10.612 -3.229 1.00 93.62 95 ASP A O 1
ATOM 802 N N . ARG A 1 96 ? -3.157 -10.479 -3.254 1.00 93.25 96 ARG A N 1
ATOM 803 C CA . ARG A 1 96 ? -3.293 -10.700 -4.703 1.00 93.25 96 ARG A CA 1
ATOM 804 C C . ARG A 1 96 ? -2.593 -9.641 -5.554 1.00 93.25 96 ARG A C 1
ATOM 806 O O . ARG A 1 96 ? -2.239 -9.953 -6.686 1.00 93.25 96 ARG A O 1
ATOM 813 N N . ILE A 1 97 ? -2.431 -8.423 -5.044 1.00 91.25 97 ILE A N 1
ATOM 814 C CA . ILE A 1 97 ? -1.798 -7.307 -5.760 1.00 91.25 97 ILE A CA 1
ATOM 815 C C . ILE A 1 97 ? -0.314 -7.206 -5.392 1.00 91.25 97 ILE A C 1
ATOM 817 O O . ILE A 1 97 ? 0.538 -7.090 -6.270 1.00 91.25 97 ILE A O 1
ATOM 821 N N . LEU A 1 98 ? 0.004 -7.266 -4.099 1.00 91.56 98 LEU A N 1
ATOM 822 C CA . LEU A 1 98 ? 1.343 -6.981 -3.588 1.00 91.56 98 LEU A CA 1
ATOM 823 C C . LEU A 1 98 ? 2.310 -8.151 -3.776 1.00 91.56 98 LEU A C 1
ATOM 825 O O . LEU A 1 98 ? 3.477 -7.914 -4.073 1.00 91.56 98 LEU A O 1
ATOM 829 N N . LEU A 1 99 ? 1.858 -9.407 -3.666 1.00 89.56 99 LEU A N 1
ATOM 830 C CA . LEU A 1 99 ? 2.760 -10.554 -3.829 1.00 89.56 99 LEU A CA 1
ATOM 831 C C . LEU A 1 99 ? 3.350 -10.656 -5.249 1.00 89.56 99 LEU A C 1
ATOM 833 O O . LEU A 1 99 ? 4.570 -10.825 -5.351 1.00 89.56 99 LEU A O 1
ATOM 837 N N . PRO A 1 100 ? 2.562 -10.539 -6.342 1.00 87.50 100 PRO A N 1
ATOM 838 C CA . PRO A 1 100 ? 3.125 -10.517 -7.692 1.00 87.50 100 PRO A CA 1
ATOM 839 C C . PRO A 1 100 ? 4.052 -9.319 -7.914 1.00 87.50 100 PRO A C 1
ATOM 841 O O . PRO A 1 100 ? 5.163 -9.501 -8.410 1.00 87.50 100 PRO A O 1
ATOM 844 N N . LEU A 1 101 ? 3.640 -8.129 -7.463 1.00 88.31 101 LEU A N 1
ATOM 845 C CA . LEU A 1 101 ? 4.419 -6.895 -7.585 1.00 88.31 101 LEU A CA 1
ATOM 846 C C . LEU A 1 101 ? 5.785 -7.004 -6.889 1.00 88.31 101 LEU A C 1
ATOM 848 O O . LEU A 1 101 ? 6.819 -6.677 -7.467 1.00 88.31 101 LEU A O 1
ATOM 852 N N . GLU A 1 102 ? 5.825 -7.512 -5.655 1.00 87.56 102 GLU A N 1
ATOM 853 C CA . GLU A 1 102 ? 7.080 -7.740 -4.935 1.00 87.56 102 GLU A CA 1
ATOM 854 C C . GLU A 1 102 ? 7.968 -8.787 -5.625 1.00 87.56 102 GLU A C 1
ATOM 856 O O . GLU A 1 102 ? 9.198 -8.681 -5.585 1.00 87.56 102 GLU A O 1
ATOM 861 N N . ALA A 1 103 ? 7.377 -9.818 -6.237 1.00 85.81 103 ALA A N 1
ATOM 862 C CA . ALA A 1 103 ? 8.123 -10.841 -6.965 1.00 85.81 103 ALA A CA 1
ATOM 863 C C . ALA A 1 103 ? 8.790 -10.255 -8.217 1.00 85.81 103 ALA A C 1
ATOM 865 O O . ALA A 1 103 ? 9.991 -10.467 -8.427 1.00 85.81 103 ALA A O 1
ATOM 866 N N . GLU A 1 104 ? 8.045 -9.462 -8.982 1.00 85.44 104 GLU A N 1
ATOM 867 C CA . GLU A 1 104 ? 8.525 -8.752 -10.164 1.00 85.44 104 GLU A CA 1
ATOM 868 C C . GLU A 1 104 ? 9.636 -7.768 -9.799 1.00 85.44 104 GLU A C 1
ATOM 870 O O . GLU A 1 104 ? 10.743 -7.840 -10.340 1.00 85.44 104 GLU A O 1
ATOM 875 N N . LEU A 1 105 ? 9.417 -6.956 -8.760 1.00 86.88 105 LEU A N 1
ATOM 876 C CA . LEU A 1 105 ? 10.444 -6.070 -8.228 1.00 86.88 105 LEU A CA 1
ATOM 877 C C . LEU A 1 105 ? 11.669 -6.834 -7.748 1.00 86.88 105 LEU A C 1
ATOM 879 O O . LEU A 1 105 ? 12.762 -6.287 -7.824 1.00 86.88 105 LEU A O 1
ATOM 883 N N . ARG A 1 106 ? 11.558 -8.094 -7.304 1.00 83.62 106 ARG A N 1
ATOM 884 C CA . ARG A 1 106 ? 12.687 -8.985 -6.959 1.00 83.62 106 ARG A CA 1
ATOM 885 C C . ARG A 1 106 ? 13.376 -9.626 -8.176 1.00 83.62 106 ARG A C 1
ATOM 887 O O . ARG A 1 106 ? 14.380 -10.313 -7.997 1.00 83.62 106 ARG A O 1
ATOM 894 N N . GLY A 1 107 ? 12.931 -9.328 -9.394 1.00 78.50 107 GLY A N 1
ATOM 895 C CA . GLY A 1 107 ? 13.465 -9.888 -10.639 1.00 78.50 107 GLY A CA 1
ATOM 896 C C . GLY A 1 107 ? 12.958 -11.301 -10.928 1.00 78.50 107 GLY A C 1
ATOM 897 O O . GLY A 1 107 ? 13.582 -12.030 -11.696 1.00 78.50 107 GLY A O 1
ATOM 898 N N . ARG A 1 108 ? 11.861 -11.721 -10.287 1.00 71.00 108 ARG A N 1
ATOM 899 C CA . ARG A 1 108 ? 11.173 -12.977 -10.593 1.00 71.00 108 ARG A CA 1
ATOM 900 C C . ARG A 1 108 ? 10.003 -12.650 -11.511 1.00 71.00 108 ARG A C 1
ATOM 902 O O . ARG A 1 108 ? 8.934 -12.285 -11.034 1.00 71.00 108 ARG A O 1
ATOM 909 N N . LEU A 1 109 ? 10.223 -12.770 -12.817 1.00 63.88 109 LEU A N 1
ATOM 910 C CA . LEU A 1 109 ? 9.150 -12.653 -13.802 1.00 63.88 109 LEU A CA 1
ATOM 911 C C . LEU A 1 109 ? 8.118 -13.759 -13.545 1.00 63.88 109 LEU A C 1
ATOM 913 O O . LEU A 1 109 ? 8.435 -14.945 -13.655 1.00 63.88 109 LEU A O 1
ATOM 917 N N . SER A 1 110 ? 6.896 -13.370 -13.182 1.00 64.75 110 SER A N 1
ATOM 918 C CA . SER A 1 110 ? 5.754 -14.285 -13.097 1.00 64.75 110 SER A CA 1
ATOM 919 C C . SER A 1 110 ? 5.069 -14.336 -14.455 1.00 64.75 110 SER A C 1
ATOM 921 O O . SER A 1 110 ? 4.121 -13.602 -14.713 1.00 64.75 110 SER A O 1
ATOM 923 N N . LEU A 1 111 ? 5.566 -15.195 -15.341 1.00 66.81 111 LEU A N 1
ATOM 924 C CA . LEU A 1 111 ? 4.894 -15.468 -16.606 1.00 66.81 111 LEU A CA 1
ATOM 925 C C . LEU A 1 111 ? 3.722 -16.436 -16.343 1.00 66.81 111 LEU A C 1
ATOM 927 O O . LEU A 1 111 ? 3.963 -17.504 -15.774 1.00 66.81 111 LEU A O 1
ATOM 931 N N . PRO A 1 112 ? 2.465 -16.115 -16.715 1.00 67.19 112 PRO A N 1
ATOM 932 C CA . PRO A 1 112 ? 1.371 -17.081 -16.660 1.00 67.19 112 PRO A CA 1
ATOM 933 C C . PRO A 1 112 ? 1.701 -18.409 -17.362 1.00 67.19 112 PRO A C 1
ATOM 935 O O . PRO A 1 112 ? 2.152 -18.427 -18.504 1.00 67.19 112 PRO A O 1
ATOM 938 N N . GLU A 1 113 ? 1.408 -19.537 -16.704 1.00 66.88 113 GLU A N 1
ATOM 939 C CA . GLU A 1 113 ? 1.654 -20.886 -17.254 1.00 66.88 113 GLU A CA 1
ATOM 940 C C . GLU A 1 113 ? 0.883 -21.158 -18.557 1.00 66.88 113 GLU A C 1
ATOM 942 O O . GLU A 1 113 ? 1.330 -21.935 -19.396 1.00 66.88 113 GLU A O 1
ATOM 947 N N . ALA A 1 114 ? -0.267 -20.506 -18.747 1.00 67.94 114 ALA A N 1
ATOM 948 C CA . ALA A 1 114 ? -1.134 -20.673 -19.912 1.00 67.94 114 ALA A CA 1
ATOM 949 C C . ALA A 1 114 ? -0.711 -19.828 -21.133 1.00 67.94 114 ALA A C 1
ATOM 951 O O . ALA A 1 114 ? -1.531 -19.577 -22.018 1.00 67.94 114 ALA A O 1
ATOM 952 N N . MET A 1 115 ? 0.533 -19.349 -21.187 1.00 67.94 115 MET A N 1
ATOM 953 C CA . MET A 1 115 ? 0.976 -18.497 -22.288 1.00 67.94 115 MET A CA 1
ATOM 954 C C . MET A 1 115 ? 1.072 -19.248 -23.622 1.00 67.94 115 MET A C 1
ATOM 956 O O . MET A 1 115 ? 1.675 -20.324 -23.689 1.00 67.94 115 MET A O 1
ATOM 960 N N . PRO A 1 116 ? 0.558 -18.664 -24.717 1.00 74.56 116 PRO A N 1
ATOM 961 C CA . PRO A 1 116 ? 0.776 -19.203 -26.047 1.00 74.56 116 PRO A CA 1
ATOM 962 C C . PRO A 1 116 ? 2.239 -19.003 -26.473 1.00 74.56 116 PRO A C 1
ATOM 964 O O . PRO A 1 116 ? 2.819 -17.940 -26.273 1.00 74.56 116 PRO A O 1
ATOM 967 N N . TYR A 1 117 ? 2.827 -20.008 -27.129 1.00 78.56 117 TYR A N 1
ATOM 968 C CA . TYR A 1 117 ? 4.191 -19.924 -27.683 1.00 78.56 117 TYR A CA 1
ATOM 969 C C . TYR A 1 117 ? 4.346 -18.879 -28.800 1.00 78.56 117 TYR A C 1
ATOM 971 O O . TYR A 1 117 ? 5.464 -18.534 -29.174 1.00 78.56 117 TYR A O 1
ATOM 979 N N . VAL A 1 118 ? 3.229 -18.417 -29.364 1.00 83.50 118 VAL A N 1
ATOM 980 C CA . VAL A 1 118 ? 3.167 -17.389 -30.401 1.00 83.50 118 VAL A CA 1
ATOM 981 C C . VAL A 1 118 ? 2.037 -16.435 -30.039 1.00 83.50 118 VAL A C 1
ATOM 983 O O . VAL A 1 118 ? 0.901 -16.873 -29.859 1.00 83.50 118 VAL A O 1
ATOM 986 N N . ILE A 1 119 ? 2.343 -15.141 -29.966 1.00 83.25 119 ILE A N 1
ATOM 987 C CA . ILE A 1 119 ? 1.365 -14.070 -29.772 1.00 83.25 119 ILE A CA 1
ATOM 988 C C . ILE A 1 119 ? 1.466 -13.079 -30.934 1.00 83.25 119 ILE A C 1
ATOM 990 O O . ILE A 1 119 ? 2.564 -12.724 -31.363 1.00 83.25 119 ILE A O 1
ATOM 994 N N . GLY A 1 120 ? 0.325 -12.676 -31.491 1.00 85.12 120 GLY A N 1
ATOM 995 C CA . GLY A 1 120 ? 0.280 -11.611 -32.492 1.00 85.12 120 GLY A CA 1
ATOM 996 C C . GLY A 1 120 ? 0.434 -10.247 -31.824 1.00 85.12 120 GLY A C 1
ATOM 997 O O . GLY A 1 120 ? -0.076 -10.048 -30.727 1.00 85.12 120 GLY A O 1
ATOM 998 N N . PHE A 1 121 ? 1.090 -9.287 -32.482 1.00 82.94 121 PHE A N 1
ATOM 999 C CA . PHE A 1 121 ? 1.298 -7.944 -31.913 1.00 82.94 121 PHE A CA 1
ATOM 1000 C C . PHE A 1 121 ? -0.005 -7.230 -31.528 1.00 82.94 121 PHE A C 1
ATOM 1002 O O . PHE A 1 121 ? -0.050 -6.544 -30.516 1.00 82.94 121 PHE A O 1
ATOM 1009 N N . GLN A 1 122 ? -1.074 -7.444 -32.295 1.00 82.88 122 GLN A N 1
ATOM 1010 C CA . GLN A 1 122 ? -2.415 -6.914 -32.022 1.00 82.88 122 GLN A CA 1
ATOM 1011 C C . GLN A 1 122 ? -3.074 -7.497 -30.756 1.00 82.88 122 GLN A C 1
ATOM 1013 O O . GLN A 1 122 ? -3.907 -6.841 -30.133 1.00 82.88 122 GLN A O 1
ATOM 1018 N N . ASP A 1 123 ? -2.682 -8.715 -30.371 1.00 81.94 123 ASP A N 1
ATOM 1019 C CA . ASP A 1 123 ? -3.246 -9.474 -29.252 1.00 81.94 123 ASP A CA 1
ATOM 1020 C C . ASP A 1 123 ? -2.335 -9.426 -28.011 1.00 81.94 123 ASP A C 1
ATOM 1022 O O . ASP A 1 123 ? -2.691 -9.948 -26.954 1.00 81.94 123 ASP A O 1
ATOM 1026 N N . ALA A 1 124 ? -1.152 -8.813 -28.132 1.00 81.12 124 ALA A N 1
ATOM 1027 C CA . ALA A 1 124 ? -0.174 -8.725 -27.062 1.00 81.12 124 ALA A CA 1
ATOM 1028 C C . ALA A 1 124 ? -0.605 -7.701 -25.981 1.00 81.12 124 ALA A C 1
ATOM 1030 O O . ALA A 1 124 ? -0.927 -6.554 -26.310 1.00 81.12 124 ALA A O 1
ATOM 1031 N N . PRO A 1 125 ? -0.616 -8.087 -24.691 1.00 77.50 125 PRO A N 1
ATOM 1032 C CA . PRO A 1 125 ? -0.869 -7.183 -23.571 1.00 77.50 125 PRO A CA 1
ATOM 1033 C C . PRO A 1 125 ? 0.226 -6.117 -23.444 1.00 77.50 125 PRO A C 1
ATOM 1035 O O . PRO A 1 125 ? 1.396 -6.455 -23.285 1.00 77.50 125 PRO A O 1
ATOM 1038 N N . LEU A 1 126 ? -0.152 -4.833 -23.481 1.00 75.12 126 LEU A N 1
ATOM 1039 C CA . LEU A 1 126 ? 0.779 -3.702 -23.304 1.00 75.12 126 LEU A CA 1
ATOM 1040 C C . LEU A 1 126 ? 1.455 -3.693 -21.926 1.00 75.12 126 LEU A C 1
ATOM 1042 O O . LEU A 1 126 ? 2.522 -3.120 -21.765 1.00 75.12 126 LEU A O 1
ATOM 1046 N N . ASP A 1 127 ? 0.817 -4.305 -20.937 1.00 72.19 127 ASP A N 1
ATOM 1047 C CA . ASP A 1 127 ? 1.288 -4.432 -19.562 1.00 72.19 127 ASP A CA 1
ATOM 1048 C C . ASP A 1 127 ? 2.244 -5.617 -19.353 1.00 72.19 127 ASP A C 1
ATOM 1050 O O . ASP A 1 127 ? 2.699 -5.827 -18.233 1.00 72.19 127 ASP A O 1
ATOM 1054 N N . LEU A 1 128 ? 2.565 -6.382 -20.407 1.00 73.19 128 LEU A N 1
ATOM 1055 C CA . LEU A 1 128 ? 3.539 -7.475 -20.343 1.00 73.19 128 LEU A CA 1
ATOM 1056 C C . LEU A 1 128 ? 4.485 -7.481 -21.562 1.00 73.19 128 LEU A C 1
ATOM 1058 O O . LEU A 1 128 ? 4.479 -8.426 -22.363 1.00 73.19 128 LEU A O 1
ATOM 1062 N N . PRO A 1 129 ? 5.306 -6.428 -21.737 1.00 71.75 129 PRO A N 1
ATOM 1063 C CA . PRO A 1 129 ? 6.193 -6.266 -22.892 1.00 71.75 129 PRO A CA 1
ATOM 1064 C C . PRO A 1 129 ? 7.259 -7.366 -23.015 1.00 71.75 129 PRO A C 1
ATOM 1066 O O . PRO A 1 129 ? 7.786 -7.624 -24.105 1.00 71.75 129 PRO A O 1
ATOM 1069 N N . GLU A 1 130 ? 7.549 -8.092 -21.934 1.00 74.19 130 GLU A N 1
ATOM 1070 C CA . GLU A 1 130 ? 8.442 -9.251 -21.936 1.00 74.19 130 GLU A CA 1
ATOM 1071 C C . GLU A 1 130 ? 7.955 -10.371 -22.865 1.00 74.19 130 GLU A C 1
ATOM 1073 O O . GLU A 1 130 ? 8.776 -11.164 -23.328 1.00 74.19 130 GLU A O 1
ATOM 1078 N N . LEU A 1 131 ? 6.656 -10.414 -23.189 1.00 75.62 131 LEU A N 1
ATOM 1079 C CA . LEU A 1 131 ? 6.052 -11.407 -24.085 1.00 75.62 131 LEU A CA 1
ATOM 1080 C C . LEU A 1 131 ? 6.604 -11.371 -25.502 1.00 75.62 131 LEU A C 1
ATOM 1082 O O . LEU A 1 131 ? 6.813 -12.410 -26.125 1.00 75.62 131 LEU A O 1
ATOM 1086 N N . VAL A 1 132 ? 6.810 -10.168 -26.024 1.00 77.19 132 VAL A N 1
ATOM 1087 C CA . VAL A 1 132 ? 7.340 -9.969 -27.375 1.00 77.19 132 VAL A CA 1
ATOM 1088 C C . VAL A 1 132 ? 8.855 -9.743 -27.344 1.00 77.19 132 VAL A C 1
ATOM 1090 O O . VAL A 1 132 ? 9.517 -9.738 -28.384 1.00 77.19 132 VAL A O 1
ATOM 1093 N N . GLY A 1 133 ? 9.415 -9.607 -26.137 1.00 73.69 133 GLY A N 1
ATOM 1094 C CA . GLY A 1 133 ? 10.766 -9.143 -25.871 1.00 73.69 133 GLY A CA 1
ATOM 1095 C C . GLY A 1 133 ? 10.857 -7.623 -26.000 1.00 73.69 133 GLY A C 1
ATOM 1096 O O . GLY A 1 133 ? 10.324 -7.038 -26.939 1.00 73.69 133 GLY A O 1
ATOM 1097 N N . GLY A 1 134 ? 11.616 -6.972 -25.114 1.00 70.12 134 GLY A N 1
ATOM 1098 C CA . GLY A 1 134 ? 11.650 -5.500 -25.017 1.00 70.12 134 GLY A CA 1
ATOM 1099 C C . GLY A 1 134 ? 12.066 -4.742 -26.291 1.00 70.12 134 GLY A C 1
ATOM 1100 O O . GLY A 1 134 ? 11.881 -3.539 -26.385 1.00 70.12 134 GLY A O 1
ATOM 1101 N N . LYS A 1 135 ? 12.607 -5.417 -27.316 1.00 77.12 135 LYS A N 1
ATOM 1102 C CA . LYS A 1 135 ? 12.859 -4.792 -28.630 1.00 77.12 135 LYS A CA 1
ATOM 1103 C C . LYS A 1 135 ? 11.614 -4.696 -29.512 1.00 77.12 135 LYS A C 1
ATOM 1105 O O . LYS A 1 135 ? 11.564 -3.832 -30.380 1.00 77.12 135 LYS A O 1
ATOM 1110 N N . ALA A 1 136 ? 10.667 -5.611 -29.346 1.00 78.12 136 ALA A N 1
ATOM 1111 C CA . ALA A 1 136 ? 9.445 -5.669 -30.135 1.00 78.12 136 ALA A CA 1
ATOM 1112 C C . ALA A 1 136 ? 8.257 -4.990 -29.436 1.00 78.12 136 ALA A C 1
ATOM 1114 O O . ALA A 1 136 ? 7.230 -4.795 -30.075 1.00 78.12 136 ALA A O 1
ATOM 1115 N N . GLU A 1 137 ? 8.407 -4.580 -28.173 1.00 78.69 137 GLU A N 1
ATOM 1116 C CA . GLU A 1 137 ? 7.411 -3.810 -27.412 1.00 78.69 137 GLU A CA 1
ATOM 1117 C C . GLU A 1 137 ? 6.926 -2.576 -28.185 1.00 78.69 137 GLU A C 1
ATOM 1119 O O . GLU A 1 137 ? 5.732 -2.417 -28.416 1.00 78.69 137 GLU A O 1
ATOM 1124 N N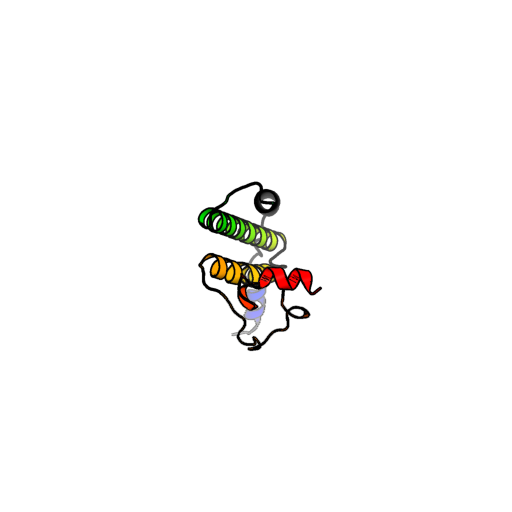 . ALA A 1 138 ? 7.851 -1.763 -28.704 1.00 78.69 138 ALA A N 1
ATOM 1125 C CA . ALA A 1 138 ? 7.510 -0.568 -29.478 1.00 78.69 138 ALA A CA 1
ATOM 1126 C C . ALA A 1 138 ? 6.705 -0.869 -30.762 1.00 78.69 138 ALA A C 1
ATOM 1128 O O . ALA A 1 138 ? 6.034 0.010 -3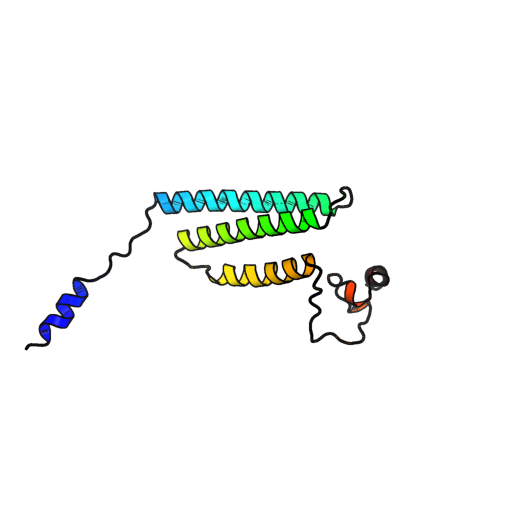1.297 1.00 78.69 138 ALA A O 1
ATOM 1129 N N . LEU A 1 139 ? 6.752 -2.105 -31.276 1.00 80.50 139 LEU A N 1
ATOM 1130 C CA . LEU A 1 139 ? 5.957 -2.513 -32.439 1.00 80.50 139 LEU A CA 1
ATOM 1131 C C . LEU A 1 139 ? 4.497 -2.809 -32.070 1.00 80.50 139 LEU A C 1
ATOM 1133 O O . LEU A 1 139 ? 3.632 -2.729 -32.941 1.00 80.50 139 LEU A O 1
ATOM 1137 N N . MET A 1 140 ? 4.203 -3.116 -30.802 1.00 80.44 140 MET A N 1
ATOM 1138 C CA . MET A 1 140 ? 2.835 -3.354 -30.332 1.00 80.44 140 MET A CA 1
ATOM 1139 C C . MET A 1 140 ? 1.989 -2.081 -30.362 1.00 80.44 140 MET A C 1
ATOM 1141 O O . MET A 1 140 ? 0.822 -2.138 -30.739 1.00 80.44 140 MET A O 1
ATOM 1145 N N . GLU A 1 141 ? 2.577 -0.927 -30.030 1.00 73.88 141 GLU A N 1
ATOM 1146 C CA . GLU A 1 141 ? 1.881 0.366 -30.095 1.00 73.88 141 GLU A CA 1
ATOM 1147 C C . GLU A 1 141 ? 1.536 0.778 -31.532 1.00 73.88 141 GLU A C 1
ATOM 1149 O O . GLU A 1 141 ? 0.499 1.392 -31.764 1.00 73.88 141 GLU A O 1
ATOM 1154 N N . ILE A 1 142 ? 2.378 0.414 -32.506 1.00 80.56 142 ILE A N 1
ATOM 1155 C CA . ILE A 1 142 ? 2.197 0.768 -33.925 1.00 80.56 142 ILE A CA 1
ATOM 1156 C C . ILE A 1 142 ? 1.112 -0.091 -34.597 1.00 80.56 142 ILE A C 1
ATOM 1158 O O . ILE A 1 142 ? 0.533 0.312 -35.605 1.00 80.56 142 ILE A O 1
ATOM 1162 N N . HIS A 1 143 ? 0.862 -1.296 -34.085 1.00 66.50 143 HIS A N 1
ATOM 1163 C CA . HIS A 1 143 ? -0.068 -2.259 -34.679 1.00 66.50 143 HIS A CA 1
ATOM 1164 C C . HIS A 1 143 ? -1.480 -2.246 -34.073 1.00 66.50 143 HIS A C 1
ATOM 1166 O O . HIS A 1 143 ? -2.276 -3.132 -34.392 1.00 66.50 143 HIS A O 1
ATOM 1172 N N . ARG A 1 144 ? -1.809 -1.236 -33.261 1.00 62.28 144 ARG A N 1
ATOM 1173 C CA . ARG A 1 144 ? -3.183 -0.910 -32.849 1.00 62.28 144 ARG A CA 1
ATOM 1174 C C . ARG A 1 144 ? -3.780 0.200 -33.704 1.00 62.28 144 ARG A C 1
ATOM 1176 O O . ARG A 1 144 ? -5.006 0.122 -33.941 1.00 62.28 144 ARG A O 1
#